Protein AF-A0A9K3IBM9-F1 (afdb_monomer_lite)

Radius of gyration: 24.01 Å; chains: 1; bounding box: 58×40×68 Å

pLDDT: mean 76.47, std 11.35, range [33.38, 92.31]

Structure (mmCIF, N/CA/C/O backbone):
data_AF-A0A9K3IBM9-F1
#
_entry.id   AF-A0A9K3IBM9-F1
#
loop_
_atom_site.group_PDB
_atom_site.id
_atom_site.type_symbol
_atom_site.label_atom_id
_atom_site.label_alt_id
_atom_site.label_comp_id
_atom_site.label_asym_id
_atom_site.label_entity_id
_atom_site.label_seq_id
_atom_site.pdbx_PDB_ins_code
_atom_site.Cartn_x
_atom_site.Cartn_y
_atom_site.Cartn_z
_atom_site.occupancy
_atom_site.B_iso_or_equiv
_atom_site.auth_seq_id
_atom_site.auth_comp_id
_atom_site.auth_asym_id
_atom_site.auth_atom_id
_atom_site.pdbx_PDB_model_num
ATOM 1 N N . MET A 1 1 ? 38.557 -4.550 -24.692 1.00 64.94 1 MET A N 1
ATOM 2 C CA . MET A 1 1 ? 38.136 -3.181 -25.097 1.00 64.94 1 MET A CA 1
ATOM 3 C C . MET A 1 1 ? 36.616 -3.061 -24.996 1.00 64.94 1 MET A C 1
ATOM 5 O O . MET A 1 1 ? 35.945 -4.082 -24.963 1.00 64.94 1 MET A O 1
ATOM 9 N N . VAL A 1 2 ? 36.048 -1.848 -24.982 1.00 68.56 2 VAL A N 1
ATOM 10 C CA . VAL A 1 2 ? 34.581 -1.613 -24.934 1.00 68.56 2 VAL A CA 1
ATOM 11 C C . VAL A 1 2 ? 33.813 -2.391 -26.026 1.00 68.56 2 VAL A C 1
ATOM 13 O O . VAL A 1 2 ? 32.701 -2.859 -25.793 1.00 68.56 2 VAL A O 1
ATOM 16 N N . LEU A 1 3 ? 34.440 -2.612 -27.187 1.00 77.75 3 LEU A N 1
ATOM 17 C CA . LEU A 1 3 ? 33.916 -3.421 -28.298 1.00 77.75 3 LEU A CA 1
ATOM 18 C C . LEU A 1 3 ? 33.673 -4.901 -27.953 1.00 77.75 3 LEU A C 1
ATOM 20 O O . LEU A 1 3 ? 32.696 -5.480 -28.435 1.00 77.75 3 LEU A O 1
ATOM 24 N N . ASP A 1 4 ? 34.498 -5.500 -27.091 1.00 81.12 4 ASP A N 1
ATOM 25 C CA . ASP A 1 4 ? 34.334 -6.901 -26.676 1.00 81.12 4 ASP A CA 1
ATOM 26 C C . ASP A 1 4 ? 33.125 -7.048 -25.748 1.00 81.12 4 ASP A C 1
ATOM 28 O O . ASP A 1 4 ? 32.331 -7.978 -25.875 1.00 81.12 4 ASP A O 1
ATOM 32 N N . GLN A 1 5 ? 32.933 -6.082 -24.846 1.00 73.38 5 GLN A N 1
ATOM 33 C CA . GLN A 1 5 ? 31.780 -6.035 -23.948 1.00 73.38 5 GLN A CA 1
ATOM 34 C C . GLN A 1 5 ? 30.480 -5.769 -24.717 1.00 73.38 5 GLN A C 1
ATOM 36 O O . GLN A 1 5 ? 29.457 -6.404 -24.447 1.00 73.38 5 GLN A O 1
ATOM 41 N N . TYR A 1 6 ? 30.526 -4.878 -25.712 1.00 79.00 6 TYR A N 1
ATOM 42 C CA . TYR A 1 6 ? 29.393 -4.617 -26.595 1.00 79.00 6 TYR A CA 1
ATOM 43 C C . TYR A 1 6 ? 28.982 -5.875 -27.369 1.00 79.00 6 TYR A C 1
ATOM 45 O O . TYR A 1 6 ? 27.809 -6.245 -27.367 1.00 79.00 6 TYR A O 1
ATOM 53 N N . SER A 1 7 ? 29.947 -6.574 -27.969 1.00 83.62 7 SER A N 1
ATOM 54 C CA . SER A 1 7 ? 29.681 -7.774 -28.770 1.00 83.62 7 SER A CA 1
ATOM 55 C C . SER A 1 7 ? 29.222 -8.961 -27.922 1.00 83.62 7 SER A C 1
ATOM 57 O O . SER A 1 7 ? 28.408 -9.756 -28.382 1.00 83.62 7 SER A O 1
ATOM 59 N N . LYS A 1 8 ? 29.703 -9.070 -26.676 1.00 79.56 8 LYS A N 1
ATOM 60 C CA . LYS A 1 8 ? 29.378 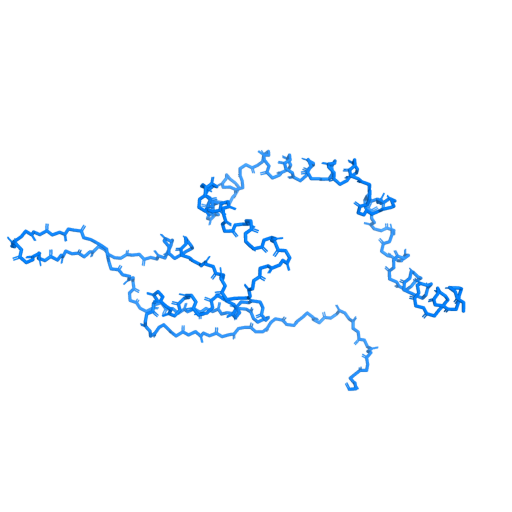-10.185 -25.779 1.00 79.56 8 LYS A CA 1
ATOM 61 C C . LYS A 1 8 ? 28.034 -10.035 -25.065 1.00 79.56 8 LYS A C 1
ATOM 63 O O . LYS A 1 8 ? 27.364 -11.038 -24.852 1.00 79.56 8 LYS A O 1
ATOM 68 N N . PHE A 1 9 ? 27.640 -8.817 -24.688 1.00 78.19 9 PHE A N 1
ATOM 69 C CA . PHE A 1 9 ? 26.461 -8.612 -23.831 1.00 78.19 9 PHE A CA 1
ATOM 70 C C . PHE A 1 9 ? 25.395 -7.704 -24.446 1.00 78.19 9 PHE A C 1
ATOM 72 O O . PHE A 1 9 ? 24.205 -7.978 -24.315 1.00 78.19 9 PHE A O 1
ATOM 79 N N . VAL A 1 10 ? 25.793 -6.632 -25.134 1.00 78.25 10 VAL A N 1
ATOM 80 C CA . VAL A 1 10 ? 24.845 -5.603 -25.598 1.00 78.25 10 VAL A CA 1
ATOM 81 C C . VAL A 1 10 ? 24.195 -6.000 -26.919 1.00 78.25 10 VAL A C 1
ATOM 83 O O . VAL A 1 10 ? 22.974 -5.935 -27.049 1.00 78.25 10 VAL A O 1
ATOM 86 N N . LYS A 1 11 ? 24.993 -6.456 -27.889 1.00 84.56 11 LYS A N 1
ATOM 87 C CA . LYS A 1 11 ? 24.508 -6.850 -29.215 1.00 84.56 11 LYS A CA 1
ATOM 88 C C . LYS A 1 11 ? 23.548 -8.052 -29.171 1.00 84.56 11 LYS A C 1
ATOM 90 O O . LYS A 1 11 ? 22.456 -7.918 -29.721 1.00 84.56 11 LYS A O 1
ATOM 95 N N . PRO A 1 12 ? 23.849 -9.157 -28.457 1.00 85.81 12 PRO A N 1
ATOM 96 C CA . PRO A 1 12 ? 22.925 -10.288 -28.369 1.00 85.81 12 PRO A CA 1
ATOM 97 C C . PRO A 1 12 ? 21.626 -9.914 -27.651 1.00 85.81 12 PRO A C 1
ATOM 99 O O . PRO A 1 12 ? 20.553 -10.354 -28.043 1.00 85.81 12 PRO A O 1
ATOM 102 N N . SER A 1 13 ? 21.699 -9.059 -26.625 1.00 82.69 13 SER A N 1
ATOM 103 C CA . SER A 1 13 ? 20.506 -8.594 -25.911 1.00 82.69 13 SER A CA 1
ATOM 104 C C . SER A 1 13 ? 19.613 -7.717 -26.798 1.00 82.69 13 SER A C 1
ATOM 106 O O . SER A 1 13 ? 18.388 -7.864 -26.818 1.00 82.69 13 SER A O 1
ATOM 108 N N . PHE A 1 14 ? 20.222 -6.847 -27.609 1.00 82.50 14 PHE A N 1
ATOM 109 C CA . PHE A 1 14 ? 19.488 -6.056 -28.588 1.00 82.50 14 PHE A CA 1
ATOM 110 C C 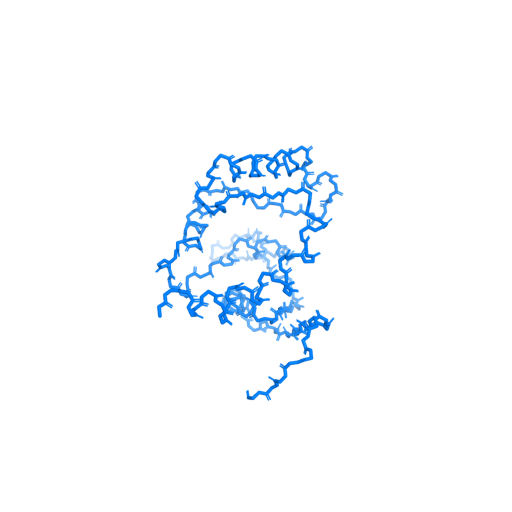. PHE A 1 14 ? 18.800 -6.935 -29.639 1.00 82.50 14 PHE A C 1
ATOM 112 O O . PHE A 1 14 ? 17.608 -6.760 -29.882 1.00 82.50 14 PHE A O 1
ATOM 119 N N . GLU A 1 15 ? 19.521 -7.881 -30.239 1.00 87.12 15 GLU A N 1
ATOM 120 C CA . GLU A 1 15 ? 18.998 -8.738 -31.310 1.00 87.12 15 GLU A CA 1
ATOM 121 C C . GLU A 1 15 ? 17.920 -9.711 -30.808 1.00 87.12 15 GLU A C 1
ATOM 123 O O . GLU A 1 15 ? 16.893 -9.869 -31.468 1.00 87.12 15 GLU A O 1
ATOM 128 N N . ASN A 1 16 ? 18.105 -10.300 -29.621 1.00 84.25 16 ASN A N 1
ATOM 129 C CA . ASN A 1 16 ? 17.188 -11.306 -29.083 1.00 84.25 16 ASN A CA 1
ATOM 130 C C . ASN A 1 16 ? 15.951 -10.708 -28.396 1.00 84.25 16 ASN A C 1
ATOM 132 O O . ASN A 1 16 ? 14.886 -11.319 -28.445 1.00 84.25 16 ASN A O 1
ATOM 136 N N . PHE A 1 17 ? 16.055 -9.529 -27.767 1.00 81.38 17 PHE A N 1
ATOM 137 C CA . PHE A 1 17 ? 14.971 -8.995 -26.925 1.00 81.38 17 PHE A CA 1
ATOM 138 C C . PHE A 1 17 ? 14.436 -7.637 -27.385 1.00 81.38 17 PHE A C 1
ATOM 140 O O . PHE A 1 17 ? 13.223 -7.430 -27.415 1.00 81.38 17 PHE A O 1
ATOM 147 N N . ILE A 1 18 ? 15.307 -6.703 -27.778 1.00 80.62 18 ILE A N 1
ATOM 148 C CA . ILE A 1 18 ? 14.881 -5.328 -28.095 1.00 80.62 18 ILE A CA 1
ATOM 149 C C . ILE A 1 18 ? 14.348 -5.234 -29.530 1.00 80.62 18 ILE A C 1
ATOM 151 O O . ILE A 1 18 ? 13.299 -4.631 -29.763 1.00 80.62 18 ILE A O 1
ATOM 155 N N . LEU A 1 19 ? 15.033 -5.844 -30.500 1.00 85.56 19 LEU A N 1
ATOM 156 C CA . LEU A 1 19 ? 14.663 -5.804 -31.915 1.00 85.56 19 LEU A CA 1
ATOM 157 C C . LEU A 1 19 ? 13.284 -6.445 -32.185 1.00 85.56 19 LEU A C 1
ATOM 159 O O . LEU A 1 19 ? 12.487 -5.821 -32.891 1.00 85.56 19 LEU A O 1
ATOM 163 N N . PRO A 1 20 ? 12.926 -7.607 -31.595 1.00 87.88 20 PRO A N 1
ATOM 164 C CA . PRO A 1 20 ? 11.598 -8.193 -31.766 1.00 87.88 20 PRO A CA 1
ATOM 165 C C . PRO A 1 20 ? 10.496 -7.425 -31.029 1.00 87.88 20 PRO A C 1
ATOM 167 O O . PRO A 1 20 ? 9.355 -7.435 -31.483 1.00 87.88 20 PRO A O 1
ATOM 170 N N . ALA A 1 21 ? 10.808 -6.749 -29.918 1.00 80.81 21 ALA A N 1
ATOM 171 C CA . ALA A 1 21 ? 9.845 -5.919 -29.192 1.00 80.81 21 ALA A CA 1
ATOM 172 C C . ALA A 1 21 ? 9.578 -4.582 -29.905 1.00 80.81 21 ALA A C 1
ATOM 174 O O . ALA A 1 21 ? 8.460 -4.072 -29.868 1.00 80.81 21 ALA A O 1
ATOM 175 N N . LYS A 1 22 ? 10.574 -4.045 -30.625 1.00 83.19 22 LYS A N 1
ATOM 176 C CA . LYS A 1 22 ? 10.495 -2.762 -31.342 1.00 83.19 22 LYS A CA 1
ATOM 177 C C . LYS A 1 22 ? 9.322 -2.680 -32.326 1.00 83.19 22 LYS A C 1
ATOM 179 O O . LYS A 1 22 ? 8.733 -1.615 -32.456 1.00 83.19 22 LYS A O 1
ATOM 184 N N . LYS A 1 23 ? 8.962 -3.779 -33.003 1.00 84.00 23 LYS A N 1
ATOM 185 C CA . LYS A 1 23 ? 7.823 -3.815 -33.951 1.00 84.00 23 LYS A CA 1
ATOM 186 C C . LYS A 1 23 ? 6.452 -3.610 -33.296 1.00 84.00 23 LYS A C 1
ATOM 188 O O . LYS A 1 23 ? 5.501 -3.309 -34.004 1.00 84.00 23 LYS A O 1
ATOM 193 N N . TYR A 1 24 ? 6.355 -3.781 -31.980 1.00 82.31 24 TYR A N 1
ATOM 194 C CA . TYR A 1 24 ? 5.125 -3.580 -31.211 1.00 82.31 24 TYR A CA 1
ATOM 195 C C . TYR A 1 24 ? 5.172 -2.308 -30.359 1.00 82.31 24 TYR A C 1
ATOM 197 O O . TYR A 1 24 ? 4.270 -2.075 -29.562 1.00 82.31 24 TYR A O 1
ATOM 205 N N . ALA A 1 25 ? 6.237 -1.512 -30.473 1.00 80.88 25 ALA A N 1
ATOM 206 C CA . ALA A 1 25 ? 6.371 -0.290 -29.702 1.00 80.88 25 ALA A CA 1
ATOM 207 C C . ALA A 1 25 ? 5.598 0.845 -30.380 1.00 80.88 25 ALA A C 1
ATOM 209 O O . ALA A 1 25 ? 5.952 1.265 -31.480 1.00 80.88 25 ALA A O 1
ATOM 210 N N . ASP A 1 26 ? 4.598 1.384 -29.684 1.00 81.12 26 ASP A N 1
ATOM 211 C CA . ASP A 1 26 ? 3.889 2.591 -30.124 1.00 81.12 26 ASP A CA 1
ATOM 212 C C . ASP A 1 26 ? 4.779 3.842 -30.023 1.00 81.12 26 ASP A C 1
ATOM 214 O O . ASP A 1 26 ? 4.630 4.794 -30.788 1.00 81.12 26 ASP A O 1
ATOM 218 N N . ILE A 1 27 ? 5.720 3.853 -29.068 1.00 81.19 27 ILE A N 1
ATOM 219 C CA . ILE A 1 27 ? 6.630 4.974 -28.801 1.00 81.19 27 ILE A CA 1
ATOM 220 C C . ILE A 1 27 ? 8.037 4.438 -28.511 1.00 81.19 27 ILE A C 1
ATOM 222 O O . ILE A 1 27 ? 8.217 3.531 -27.699 1.00 81.19 27 ILE A O 1
ATOM 226 N N . ILE A 1 28 ? 9.052 5.041 -29.137 1.00 82.44 28 ILE A N 1
ATOM 227 C CA . ILE A 1 28 ? 10.473 4.750 -28.895 1.00 82.44 28 ILE A CA 1
ATOM 228 C C . ILE A 1 28 ? 11.155 6.029 -28.405 1.00 82.44 28 ILE A C 1
ATOM 230 O O . ILE A 1 28 ? 11.191 7.022 -29.130 1.00 82.44 28 ILE A O 1
ATOM 234 N N . ILE A 1 29 ? 11.730 6.000 -27.195 1.00 81.31 29 ILE A N 1
ATOM 235 C CA . ILE A 1 29 ? 12.464 7.140 -26.623 1.00 81.31 29 ILE A CA 1
ATOM 236 C C . ILE A 1 29 ? 13.974 6.950 -26.820 1.00 81.31 29 ILE A C 1
ATOM 238 O O . ILE A 1 29 ? 14.588 6.126 -26.135 1.00 81.31 29 ILE A O 1
ATOM 242 N N . PRO A 1 30 ? 14.614 7.724 -27.714 1.00 79.62 30 PRO A N 1
ATOM 243 C CA . PRO A 1 30 ? 16.064 7.728 -27.819 1.00 79.62 30 PRO A CA 1
ATOM 244 C C . PRO A 1 30 ? 16.680 8.388 -26.578 1.00 79.62 30 PRO A C 1
ATOM 246 O O . PRO A 1 30 ? 16.142 9.365 -26.055 1.00 79.62 30 PRO A O 1
ATOM 249 N N . ARG A 1 31 ? 17.832 7.867 -26.136 1.00 76.81 31 ARG A N 1
ATOM 250 C CA . ARG A 1 31 ? 18.584 8.317 -24.943 1.00 76.81 31 ARG A CA 1
ATOM 251 C C . ARG A 1 31 ? 17.867 8.123 -23.595 1.00 76.81 31 ARG A C 1
ATOM 253 O O . ARG A 1 31 ? 18.364 8.595 -22.581 1.00 76.81 31 ARG A O 1
ATOM 260 N N . GLY A 1 32 ? 16.760 7.373 -23.574 1.00 72.88 32 GLY A N 1
ATOM 261 C CA . GLY A 1 32 ? 16.117 6.869 -22.356 1.00 72.88 32 GLY A CA 1
ATOM 262 C C . GLY A 1 32 ? 15.955 7.922 -21.255 1.00 72.88 32 GLY A C 1
ATOM 263 O O . GLY A 1 32 ? 15.250 8.910 -21.447 1.00 72.88 32 GLY A O 1
ATOM 264 N N . GLY A 1 33 ? 16.621 7.682 -20.118 1.00 68.00 33 GLY A N 1
ATOM 265 C CA . GLY A 1 33 ? 16.556 8.483 -18.889 1.00 68.00 33 GLY A CA 1
ATOM 266 C C . GLY A 1 33 ? 17.007 9.943 -19.014 1.00 68.00 33 GLY A C 1
ATOM 267 O O . GLY A 1 33 ? 16.544 10.776 -18.238 1.00 68.00 33 GLY A O 1
ATOM 268 N N . ASP A 1 34 ? 17.845 10.263 -20.003 1.00 81.81 34 ASP A N 1
ATOM 269 C CA . ASP A 1 34 ? 18.379 11.619 -20.206 1.00 81.81 34 ASP A CA 1
ATOM 270 C C . ASP A 1 34 ? 17.437 12.499 -21.041 1.00 81.81 34 ASP A C 1
ATOM 272 O O . ASP A 1 34 ? 17.605 13.715 -21.137 1.00 81.81 34 ASP A O 1
ATOM 276 N N . ASN A 1 35 ? 16.428 11.897 -21.678 1.00 83.06 35 ASN A N 1
ATOM 277 C CA . ASN A 1 35 ? 15.453 12.622 -22.478 1.00 83.06 35 ASN A CA 1
ATOM 278 C C . ASN A 1 35 ? 14.276 13.070 -21.607 1.00 83.06 35 ASN A C 1
ATOM 280 O O . ASN A 1 35 ? 13.157 12.566 -21.729 1.00 83.06 35 ASN A O 1
ATOM 284 N N . HIS A 1 36 ? 14.548 14.027 -20.718 1.00 83.75 36 HIS A N 1
ATOM 285 C CA . HIS A 1 36 ? 13.558 14.562 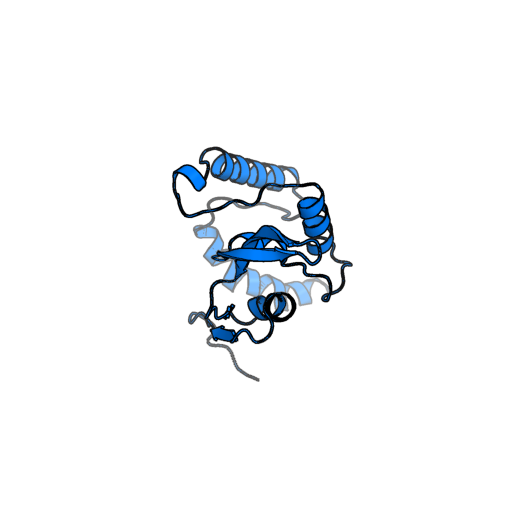-19.782 1.00 83.75 36 HIS A CA 1
ATOM 286 C C . HIS A 1 36 ? 12.297 15.069 -20.492 1.00 83.75 36 HIS A C 1
ATOM 288 O O . HIS A 1 36 ? 11.203 14.826 -20.005 1.00 83.75 36 HIS A O 1
ATOM 294 N N . VAL A 1 37 ? 12.423 15.645 -21.694 1.00 86.62 37 VAL A N 1
ATOM 295 C CA . VAL A 1 37 ? 11.277 16.112 -22.495 1.00 86.62 37 VAL A CA 1
ATOM 296 C C . VAL A 1 37 ? 10.346 14.958 -22.884 1.00 86.62 37 VAL A C 1
ATOM 298 O O . VAL A 1 37 ? 9.130 15.070 -22.750 1.00 86.62 37 VAL A O 1
ATOM 301 N N . ALA A 1 38 ? 10.894 13.831 -23.347 1.00 83.12 38 ALA A N 1
ATOM 302 C CA . ALA A 1 38 ? 10.088 12.664 -23.705 1.00 83.12 38 ALA A CA 1
ATOM 303 C C . ALA A 1 38 ? 9.479 11.980 -22.471 1.00 83.12 38 ALA A C 1
ATOM 305 O O . ALA A 1 38 ? 8.329 11.541 -22.515 1.00 83.12 38 ALA A O 1
ATOM 306 N N . ILE A 1 39 ? 10.229 11.917 -21.366 1.00 84.50 39 ILE A N 1
ATOM 307 C CA . ILE A 1 39 ? 9.738 11.390 -20.086 1.00 84.50 39 ILE A CA 1
ATOM 308 C C . ILE A 1 39 ? 8.585 12.251 -19.574 1.00 84.50 39 ILE A C 1
ATOM 310 O O . ILE A 1 39 ? 7.539 11.709 -19.229 1.00 84.50 39 ILE A O 1
ATOM 314 N N . ASP A 1 40 ? 8.737 13.573 -19.583 1.00 84.81 40 ASP A N 1
ATOM 315 C CA . ASP A 1 40 ? 7.700 14.509 -19.159 1.00 84.81 40 ASP A CA 1
ATOM 316 C C . ASP A 1 40 ? 6.456 14.393 -20.037 1.00 84.81 40 ASP A C 1
ATOM 318 O O . ASP A 1 40 ? 5.343 14.388 -19.514 1.00 84.81 40 ASP A O 1
ATOM 322 N N . LEU A 1 41 ? 6.616 14.193 -21.348 1.00 84.75 41 LEU A N 1
ATOM 323 C CA . LEU A 1 41 ? 5.496 13.984 -22.264 1.00 84.75 41 LEU A CA 1
ATOM 324 C C . LEU A 1 41 ? 4.740 12.678 -21.967 1.00 84.75 41 LEU A C 1
ATOM 326 O O . LEU A 1 41 ? 3.509 12.676 -21.961 1.00 84.75 41 LEU A O 1
ATOM 330 N N . ILE A 1 42 ? 5.443 11.587 -21.638 1.00 84.06 42 ILE A N 1
ATOM 331 C CA . ILE A 1 42 ? 4.812 10.337 -21.179 1.00 84.06 42 ILE A CA 1
ATOM 332 C C . ILE A 1 42 ? 4.142 10.527 -19.819 1.00 84.06 42 ILE A C 1
ATOM 334 O O . ILE A 1 42 ? 3.005 10.100 -19.632 1.00 84.06 42 ILE A O 1
ATOM 338 N N . VAL A 1 43 ? 4.812 11.167 -18.861 1.00 82.38 43 VAL A N 1
ATOM 339 C CA . VAL A 1 43 ? 4.260 11.417 -17.525 1.00 82.38 43 VAL A CA 1
ATOM 340 C C . VAL A 1 43 ? 3.010 12.279 -17.627 1.00 82.38 43 VAL A C 1
ATOM 342 O O . VAL A 1 43 ? 2.022 12.005 -16.949 1.00 82.38 43 VAL A O 1
ATOM 345 N N . GLN A 1 44 ? 3.016 13.291 -18.490 1.00 81.06 44 GLN A N 1
ATOM 346 C CA . GLN A 1 44 ? 1.868 14.143 -18.742 1.00 81.06 44 GLN A CA 1
ATOM 347 C C . GLN A 1 44 ? 0.761 13.375 -19.457 1.00 81.06 44 GLN A C 1
ATOM 349 O O . GLN A 1 44 ? -0.378 13.469 -19.025 1.00 81.06 44 GLN A O 1
ATOM 354 N N . LEU A 1 45 ? 1.070 12.531 -20.445 1.00 81.81 45 LEU A N 1
ATOM 355 C CA . LEU A 1 45 ? 0.087 11.650 -21.080 1.00 81.81 45 LEU A CA 1
ATOM 356 C C . LEU A 1 45 ? -0.558 10.693 -20.068 1.00 81.81 45 LEU A C 1
ATOM 358 O O . LEU A 1 45 ? -1.779 10.562 -20.044 1.00 81.81 45 LEU A O 1
ATOM 362 N N . ILE A 1 46 ? 0.238 10.066 -19.200 1.00 79.25 46 ILE A N 1
ATOM 363 C CA . ILE A 1 46 ? -0.243 9.188 -18.129 1.00 79.25 46 ILE A CA 1
ATOM 364 C C . ILE A 1 46 ? -1.100 9.984 -17.147 1.00 79.25 46 ILE A C 1
ATOM 366 O O . ILE A 1 46 ? -2.203 9.558 -16.833 1.00 79.25 46 ILE A O 1
ATOM 370 N N . ARG A 1 47 ? -0.650 11.157 -16.689 1.00 74.88 47 ARG A N 1
ATOM 371 C CA . ARG A 1 47 ? -1.429 12.033 -15.797 1.00 74.88 47 ARG A CA 1
ATOM 372 C C . ARG A 1 47 ? -2.712 12.520 -16.447 1.00 74.88 47 ARG A C 1
ATOM 374 O O . ARG A 1 47 ? -3.719 12.614 -15.766 1.00 74.88 47 ARG A O 1
ATOM 381 N N . THR A 1 48 ? -2.706 12.805 -17.743 1.00 72.50 48 THR A N 1
ATOM 382 C CA . THR A 1 48 ? -3.902 13.186 -18.489 1.00 72.50 48 THR A CA 1
ATOM 383 C C . THR A 1 48 ? -4.840 11.994 -18.617 1.00 72.50 48 THR A C 1
ATOM 385 O O . THR A 1 48 ? -6.018 12.154 -18.353 1.00 72.50 48 THR A O 1
ATOM 388 N N . LYS A 1 49 ? -4.358 10.785 -18.920 1.00 68.06 49 LYS A N 1
ATOM 389 C CA . LYS A 1 49 ? -5.208 9.584 -18.998 1.00 68.06 49 LYS A CA 1
ATOM 390 C C . LYS A 1 49 ? -5.740 9.129 -17.635 1.00 68.06 49 LYS A C 1
ATOM 392 O O . LYS A 1 49 ? -6.902 8.750 -17.545 1.00 68.06 49 LYS A O 1
ATOM 397 N N . LEU A 1 50 ? -4.926 9.210 -16.584 1.00 65.56 50 LEU A N 1
ATOM 398 C CA . LEU A 1 50 ? -5.317 8.907 -15.202 1.00 65.56 50 LEU A CA 1
ATOM 399 C C . LEU A 1 50 ? -6.107 10.046 -14.541 1.00 65.56 50 LEU A C 1
ATOM 401 O O . LEU A 1 50 ? -6.825 9.799 -13.585 1.00 65.56 50 LEU A O 1
ATOM 405 N N . GLY A 1 51 ? -5.963 11.284 -15.014 1.00 60.47 51 GLY A N 1
ATOM 406 C CA . GLY A 1 51 ? -6.663 12.466 -14.503 1.00 60.47 51 GLY A CA 1
ATOM 407 C C . GLY A 1 51 ? -7.941 12.809 -15.273 1.00 60.47 51 GLY A C 1
ATOM 408 O O . GLY A 1 51 ? -8.808 13.481 -14.729 1.00 60.47 51 GLY A O 1
ATOM 409 N N . GLN A 1 52 ? -8.093 12.343 -16.520 1.00 53.47 52 GLN A N 1
ATOM 410 C CA . GLN A 1 52 ? -9.328 12.485 -17.312 1.00 53.47 52 GLN A CA 1
ATOM 411 C C . GLN A 1 52 ? -10.415 11.498 -16.894 1.00 53.47 52 GLN A C 1
ATOM 413 O O . GLN A 1 52 ? -11.598 11.750 -17.114 1.00 53.47 52 GLN A O 1
ATOM 418 N N . HIS A 1 53 ? -10.031 10.393 -16.268 1.00 52.66 53 HIS A N 1
ATOM 419 C CA . HIS A 1 53 ? -10.957 9.484 -15.631 1.00 52.66 53 HIS A CA 1
ATOM 420 C C . HIS A 1 53 ? -10.644 9.531 -14.150 1.00 52.66 53 HIS A C 1
ATOM 422 O O . HIS A 1 53 ? -9.631 8.974 -13.746 1.00 52.66 53 HIS A O 1
ATOM 428 N N . ASP A 1 54 ? -11.491 10.156 -13.328 1.00 64.44 54 ASP A N 1
ATOM 429 C CA . ASP A 1 54 ? -11.498 9.782 -11.915 1.00 64.44 54 ASP A CA 1
ATOM 430 C C . ASP A 1 54 ? -11.656 8.260 -11.921 1.00 64.44 54 ASP A C 1
ATOM 432 O O . ASP A 1 54 ? -12.721 7.762 -12.283 1.00 64.44 54 ASP A O 1
ATOM 436 N N . LEU A 1 55 ? -10.597 7.494 -11.637 1.00 68.19 55 LEU A N 1
ATOM 437 C CA . LEU A 1 55 ? -10.700 6.036 -11.699 1.00 68.19 55 LEU A CA 1
ATOM 438 C C . LEU A 1 55 ? -11.787 5.555 -10.730 1.00 68.19 55 LEU A C 1
ATOM 440 O O . LEU A 1 55 ? -12.404 4.536 -10.994 1.00 68.19 55 LEU A O 1
ATOM 444 N N . CYS A 1 56 ? -12.092 6.340 -9.693 1.00 65.50 56 CYS A N 1
ATOM 445 C CA . CYS A 1 56 ? -13.234 6.161 -8.801 1.00 65.50 56 CYS A CA 1
ATOM 446 C C . CYS A 1 56 ? -14.607 6.248 -9.510 1.00 65.50 56 CYS A C 1
ATOM 448 O O . CYS A 1 56 ? -15.563 5.641 -9.045 1.00 65.50 56 CYS A O 1
ATOM 450 N N . LYS A 1 57 ? -14.733 6.977 -10.634 1.00 69.38 57 LYS A N 1
ATOM 451 C CA . LYS A 1 57 ? -15.950 7.019 -11.476 1.00 69.38 57 LYS A CA 1
ATOM 452 C C . LYS A 1 57 ? -16.126 5.753 -12.314 1.00 69.38 57 LYS A C 1
ATOM 454 O O . LYS A 1 57 ? -17.257 5.361 -12.571 1.00 69.38 57 LYS A O 1
ATOM 459 N N . ILE A 1 58 ? -15.031 5.139 -12.767 1.00 75.50 58 ILE A N 1
ATOM 460 C CA . ILE A 1 58 ? -15.070 3.895 -13.560 1.00 75.50 58 ILE A CA 1
ATOM 461 C C . ILE A 1 58 ? -15.131 2.672 -12.637 1.00 75.50 58 ILE A C 1
ATOM 463 O O . ILE A 1 58 ? -15.836 1.705 -12.909 1.00 75.50 58 ILE A O 1
ATOM 467 N N . TYR A 1 59 ? -14.399 2.731 -11.531 1.00 78.38 59 TYR A N 1
ATOM 468 C CA . TYR A 1 59 ? -14.246 1.670 -10.552 1.00 78.38 59 TYR A CA 1
ATOM 469 C C . TYR A 1 59 ? -14.734 2.182 -9.193 1.00 78.38 59 TYR A C 1
ATOM 471 O O . TYR A 1 59 ? -13.944 2.749 -8.437 1.00 78.38 59 TYR A O 1
ATOM 479 N N . PRO A 1 60 ? -16.015 1.966 -8.841 1.00 76.12 60 PRO A N 1
ATOM 480 C CA . PRO A 1 60 ? -16.582 2.469 -7.586 1.00 76.12 60 PRO A CA 1
ATOM 481 C C . PRO A 1 60 ? -15.919 1.861 -6.340 1.00 76.12 60 PRO A C 1
ATOM 483 O O . PRO A 1 60 ? -15.961 2.452 -5.267 1.00 76.12 60 PRO A O 1
ATOM 486 N N . ASN A 1 61 ? -15.266 0.704 -6.490 1.00 79.75 61 ASN A N 1
ATOM 487 C CA . ASN A 1 61 ? -14.550 0.013 -5.414 1.00 79.75 61 ASN A CA 1
ATOM 488 C C . ASN A 1 61 ? -13.075 0.440 -5.294 1.00 79.75 61 ASN A C 1
ATOM 490 O O . ASN A 1 61 ? -12.338 -0.121 -4.482 1.00 79.75 61 ASN A O 1
ATOM 494 N N . LEU A 1 62 ? -12.610 1.381 -6.121 1.00 77.94 62 LEU A N 1
ATOM 495 C CA . LEU A 1 62 ? -11.258 1.914 -6.028 1.00 77.94 62 LEU A CA 1
ATOM 496 C C . LEU A 1 62 ? -11.241 3.108 -5.073 1.00 77.94 62 LEU A C 1
ATOM 498 O O . LEU A 1 62 ? -11.778 4.171 -5.375 1.00 77.94 62 LEU A O 1
ATOM 502 N N . TYR A 1 63 ? -10.545 2.952 -3.952 1.00 72.44 63 TYR A N 1
ATOM 503 C CA . TYR A 1 63 ? -10.310 4.035 -3.005 1.00 72.44 63 TYR A CA 1
ATOM 504 C C . TYR A 1 63 ? -8.906 4.601 -3.203 1.00 72.44 63 TYR A C 1
ATOM 506 O O . TYR A 1 63 ? -7.906 3.952 -2.900 1.00 72.44 63 TYR A O 1
ATOM 514 N N . VAL A 1 64 ? -8.826 5.824 -3.727 1.00 75.12 64 VAL A N 1
ATOM 515 C CA . VAL A 1 64 ? -7.555 6.544 -3.855 1.00 75.12 64 VAL A CA 1
ATOM 516 C C . VAL A 1 64 ? -7.279 7.287 -2.551 1.00 75.12 64 VAL A C 1
ATOM 518 O O . VAL A 1 64 ? -8.029 8.182 -2.165 1.00 75.12 64 VAL A O 1
ATOM 521 N N . ILE A 1 65 ? -6.187 6.927 -1.874 1.00 74.25 65 ILE A N 1
ATOM 522 C CA . ILE A 1 65 ? -5.754 7.609 -0.651 1.00 74.25 65 ILE A CA 1
ATOM 523 C C . ILE A 1 65 ? -5.335 9.040 -1.008 1.00 74.25 65 ILE A C 1
ATOM 525 O O . ILE A 1 65 ? -4.482 9.267 -1.871 1.00 74.25 65 ILE A O 1
ATOM 529 N N . HIS A 1 66 ? -5.942 10.014 -0.336 1.00 73.62 66 HIS A N 1
ATOM 530 C CA . HIS A 1 66 ? -5.649 11.426 -0.539 1.00 73.62 66 HIS A CA 1
ATOM 531 C C . HIS A 1 66 ? -4.192 11.755 -0.164 1.00 73.62 66 HIS A C 1
ATOM 533 O O . HIS A 1 66 ? -3.644 11.268 0.824 1.00 73.62 66 HIS A O 1
ATOM 539 N N . SER A 1 67 ? -3.541 12.599 -0.968 1.00 77.12 67 SER A N 1
ATOM 540 C CA . SER A 1 67 ? -2.131 12.959 -0.769 1.00 77.12 67 SER A CA 1
ATOM 541 C C . SER A 1 67 ? -1.964 14.010 0.336 1.00 77.12 67 SER A C 1
ATOM 543 O O . SER A 1 67 ? -1.855 15.202 0.052 1.00 77.12 67 SER A O 1
ATOM 545 N N . THR A 1 68 ? -1.917 13.577 1.598 1.00 82.88 68 THR A N 1
ATOM 546 C CA . THR A 1 68 ? -1.546 14.435 2.740 1.00 82.88 68 THR A CA 1
ATOM 547 C C . THR A 1 68 ? -0.041 14.699 2.794 1.00 82.88 68 THR A C 1
ATOM 549 O O . THR A 1 68 ? 0.754 14.001 2.162 1.00 82.88 68 THR A O 1
ATOM 552 N N . PHE A 1 69 ? 0.389 15.678 3.598 1.00 82.62 69 PHE A N 1
ATOM 553 C CA . PHE A 1 69 ? 1.815 15.883 3.883 1.00 82.62 69 PHE A CA 1
ATOM 554 C C . PHE A 1 69 ? 2.477 14.647 4.513 1.00 82.62 69 PHE A C 1
ATOM 556 O O . PHE A 1 69 ? 3.628 14.361 4.195 1.00 82.62 69 PHE A O 1
ATOM 563 N N . GLN A 1 70 ? 1.744 13.874 5.323 1.00 75.38 70 GLN A N 1
ATOM 564 C CA . GLN A 1 70 ? 2.225 12.612 5.898 1.00 75.38 70 GLN A CA 1
ATOM 565 C C . GLN A 1 70 ? 2.457 11.555 4.809 1.00 75.38 70 GLN A C 1
ATOM 567 O O . GLN A 1 70 ? 3.557 11.018 4.709 1.00 75.38 70 GLN A O 1
ATOM 572 N N . ILE A 1 71 ? 1.473 11.322 3.928 1.00 75.12 71 ILE A N 1
ATOM 573 C CA . ILE A 1 71 ? 1.605 10.399 2.786 1.00 75.12 71 ILE A CA 1
ATOM 574 C C . ILE A 1 71 ? 2.728 10.841 1.847 1.00 75.12 71 ILE A C 1
ATOM 576 O O . ILE A 1 71 ? 3.498 10.016 1.365 1.00 75.12 71 ILE A O 1
ATOM 580 N N . ARG A 1 72 ? 2.872 12.149 1.611 1.00 78.88 72 ARG A N 1
ATOM 581 C CA . ARG A 1 72 ? 3.985 12.690 0.823 1.00 78.88 72 ARG A CA 1
ATOM 582 C C . ARG A 1 72 ? 5.333 12.436 1.492 1.00 78.88 72 ARG A C 1
ATOM 584 O O . ARG A 1 72 ? 6.260 12.065 0.786 1.00 78.88 72 ARG A O 1
ATOM 591 N N . GLY A 1 73 ? 5.441 12.586 2.812 1.00 79.00 73 GLY A N 1
ATOM 592 C CA . GLY A 1 73 ? 6.644 12.231 3.571 1.00 79.00 73 GLY A CA 1
ATOM 593 C C . GLY A 1 73 ? 6.993 10.748 3.435 1.00 79.00 73 GLY A C 1
ATOM 594 O O . GLY A 1 73 ? 8.129 10.415 3.107 1.00 79.00 73 GLY A O 1
ATOM 595 N N . LEU A 1 74 ? 5.996 9.869 3.567 1.00 75.12 74 LEU A N 1
ATOM 596 C CA . LEU A 1 74 ? 6.156 8.430 3.344 1.00 75.12 74 LEU A CA 1
ATOM 597 C C . LEU A 1 74 ? 6.576 8.116 1.904 1.00 75.12 74 LEU A C 1
ATOM 599 O O . LEU A 1 74 ? 7.494 7.334 1.688 1.00 75.12 74 LEU A O 1
ATOM 603 N N . HIS A 1 75 ? 5.964 8.757 0.906 1.00 77.44 75 HIS A N 1
ATOM 604 C CA . HIS A 1 75 ? 6.365 8.609 -0.492 1.00 77.44 75 HIS A CA 1
ATOM 605 C C . HIS A 1 75 ? 7.795 9.083 -0.740 1.00 77.44 75 HIS A C 1
ATOM 607 O O . HIS A 1 75 ? 8.486 8.469 -1.545 1.00 77.44 75 HIS A O 1
ATOM 613 N N . THR A 1 76 ? 8.244 10.147 -0.074 1.00 79.38 76 THR A N 1
ATOM 614 C CA . THR A 1 76 ? 9.633 10.605 -0.164 1.00 79.38 76 THR A CA 1
ATOM 615 C C . THR A 1 76 ? 10.582 9.549 0.389 1.00 79.38 76 THR A C 1
ATOM 617 O O . THR A 1 76 ? 11.527 9.197 -0.303 1.00 79.38 76 THR A O 1
ATOM 620 N N . LEU A 1 77 ? 10.293 8.978 1.565 1.00 75.62 77 LEU A N 1
ATOM 621 C CA . LEU A 1 77 ? 11.096 7.896 2.149 1.00 75.62 77 LEU A CA 1
ATOM 622 C C . LEU A 1 77 ? 11.100 6.641 1.263 1.00 75.62 77 LEU A C 1
ATOM 624 O O . LEU A 1 77 ? 12.145 6.064 1.010 1.00 75.62 77 LEU A O 1
ATOM 628 N N . ILE A 1 78 ? 9.951 6.235 0.718 1.00 73.38 78 ILE A N 1
ATOM 629 C CA . ILE A 1 78 ? 9.863 5.059 -0.167 1.00 73.38 78 ILE A CA 1
ATOM 630 C C . ILE A 1 78 ? 10.620 5.276 -1.489 1.00 73.38 78 ILE A C 1
ATOM 632 O O . ILE A 1 78 ? 11.112 4.318 -2.083 1.00 73.38 78 ILE A O 1
ATOM 636 N N . ARG A 1 79 ? 10.680 6.517 -1.985 1.00 78.12 79 ARG A N 1
ATOM 637 C CA . ARG A 1 79 ? 11.321 6.861 -3.266 1.00 78.12 79 ARG A CA 1
ATOM 638 C C . ARG A 1 79 ? 12.793 7.239 -3.131 1.00 78.12 79 ARG A C 1
ATOM 640 O O . ARG A 1 79 ? 13.478 7.285 -4.151 1.00 78.12 79 ARG A O 1
ATOM 647 N N . ASP A 1 80 ? 13.270 7.530 -1.926 1.00 79.94 80 ASP A N 1
ATOM 648 C CA . ASP A 1 80 ? 14.676 7.820 -1.686 1.00 79.94 80 ASP A CA 1
ATOM 649 C C . ASP A 1 80 ? 15.489 6.520 -1.733 1.00 79.94 80 ASP A C 1
ATOM 651 O O . ASP A 1 80 ? 15.284 5.582 -0.963 1.00 79.94 80 ASP A O 1
ATOM 655 N N . ALA A 1 81 ? 16.453 6.473 -2.652 1.00 79.31 81 ALA A N 1
ATOM 656 C CA . ALA A 1 81 ? 17.346 5.336 -2.833 1.00 79.31 81 ALA A CA 1
ATOM 657 C C . ALA A 1 81 ? 18.236 5.060 -1.605 1.00 79.31 81 ALA A C 1
ATOM 659 O O . ALA A 1 81 ? 18.836 3.990 -1.517 1.00 79.31 81 ALA A O 1
ATOM 660 N N . LYS A 1 82 ? 18.350 6.016 -0.673 1.00 79.31 82 LYS A N 1
ATOM 661 C CA . LYS A 1 82 ? 19.144 5.895 0.557 1.00 79.31 82 LYS A CA 1
ATOM 662 C C . LYS A 1 82 ? 18.352 5.353 1.751 1.00 79.31 82 LYS A C 1
ATOM 664 O O . LYS A 1 82 ? 18.957 5.069 2.784 1.00 79.31 82 LYS A O 1
ATOM 669 N N . THR A 1 83 ? 17.031 5.215 1.643 1.00 72.69 83 THR A N 1
ATOM 670 C CA . THR A 1 83 ? 16.184 4.793 2.765 1.00 72.69 83 THR A CA 1
ATOM 671 C C . THR A 1 83 ? 16.366 3.312 3.100 1.00 72.69 83 THR A C 1
ATOM 673 O O . THR A 1 83 ? 16.521 2.456 2.228 1.00 72.69 83 THR A O 1
ATOM 676 N N . THR A 1 84 ? 16.358 2.995 4.399 1.00 65.00 84 THR A N 1
ATOM 677 C CA . THR A 1 84 ? 16.550 1.627 4.896 1.00 65.00 84 THR A CA 1
ATOM 678 C C . THR A 1 84 ? 15.249 0.817 4.878 1.00 65.00 84 THR A C 1
ATOM 680 O O . THR A 1 84 ? 14.146 1.352 4.948 1.00 65.00 84 THR A O 1
ATOM 683 N N . LYS A 1 85 ? 15.366 -0.513 4.790 1.00 59.12 85 LYS A N 1
ATOM 684 C CA . LYS A 1 85 ? 14.243 -1.441 4.546 1.00 59.12 85 LYS A CA 1
ATOM 685 C C . LYS A 1 85 ? 13.185 -1.513 5.660 1.00 59.12 85 LYS A C 1
ATOM 687 O O . LYS A 1 85 ? 12.141 -2.121 5.440 1.00 59.12 85 LYS A O 1
ATOM 692 N N . HIS A 1 86 ? 13.459 -0.968 6.845 1.00 57.47 86 HIS A N 1
ATOM 693 C CA . HIS A 1 86 ? 12.628 -1.156 8.038 1.00 57.47 86 HIS A CA 1
ATOM 694 C C . HIS A 1 86 ? 11.521 -0.101 8.224 1.00 57.47 86 HIS A C 1
ATOM 696 O O . HIS A 1 86 ? 10.614 -0.343 9.014 1.00 57.47 86 HIS A O 1
ATOM 702 N N . ASP A 1 87 ? 11.517 0.989 7.447 1.00 54.94 87 ASP A N 1
ATOM 703 C CA . ASP A 1 87 ? 10.599 2.132 7.629 1.00 54.94 87 ASP A CA 1
ATOM 704 C C . ASP A 1 87 ? 9.340 2.090 6.737 1.00 54.94 87 ASP A C 1
ATOM 706 O O . ASP A 1 87 ? 8.728 3.118 6.439 1.00 54.94 87 ASP A O 1
ATOM 710 N N . PHE A 1 88 ? 8.930 0.913 6.258 1.00 58.16 88 PHE A N 1
ATOM 711 C CA . PHE A 1 88 ? 7.773 0.807 5.364 1.00 58.16 88 PHE A CA 1
ATOM 712 C C . PHE A 1 88 ? 6.453 0.880 6.156 1.00 58.16 88 PHE A C 1
ATOM 714 O O . PHE A 1 88 ? 6.011 -0.099 6.757 1.00 58.16 88 PHE A O 1
ATOM 721 N N . VAL A 1 89 ? 5.822 2.058 6.183 1.00 57.75 89 VAL A N 1
ATOM 722 C CA . VAL A 1 89 ? 4.620 2.331 6.992 1.00 57.75 89 VAL A CA 1
ATOM 723 C C . VAL A 1 89 ? 3.333 1.992 6.224 1.00 57.75 89 VAL A C 1
ATOM 725 O O . VAL A 1 89 ? 3.047 2.572 5.179 1.00 57.75 89 VAL A O 1
ATOM 728 N N . VAL A 1 90 ? 2.528 1.075 6.777 1.00 59.25 90 VAL A N 1
ATOM 729 C CA . VAL A 1 90 ? 1.248 0.563 6.220 1.00 59.25 90 VAL A CA 1
ATOM 730 C C . VAL A 1 90 ? 0.029 1.126 6.977 1.00 59.25 90 VAL A C 1
ATOM 732 O O . VAL A 1 90 ? -1.087 0.642 6.845 1.00 59.25 90 VAL A O 1
ATOM 735 N N . GLU A 1 91 ? 0.202 2.159 7.798 1.00 59.53 91 GLU A N 1
ATOM 736 C CA . GLU A 1 91 ? -0.836 2.590 8.746 1.00 59.53 91 GLU A CA 1
ATOM 737 C C . GLU A 1 91 ? -2.129 3.084 8.062 1.00 59.53 91 GLU A C 1
ATOM 739 O O . GLU A 1 91 ? -3.231 2.734 8.477 1.00 59.53 91 GLU A O 1
ATOM 744 N N . HIS A 1 92 ? -2.015 3.814 6.947 1.00 57.19 92 HIS A N 1
ATOM 745 C CA . HIS A 1 92 ? -3.185 4.376 6.257 1.00 57.19 92 HIS A CA 1
ATOM 746 C C . HIS A 1 92 ? -4.052 3.323 5.547 1.00 57.19 92 HIS A C 1
ATOM 748 O O . HIS A 1 92 ? -5.262 3.504 5.437 1.00 57.19 92 HIS A O 1
ATOM 754 N N . GLY A 1 93 ? -3.469 2.212 5.085 1.00 62.03 93 GLY A N 1
ATOM 755 C CA . GLY A 1 93 ? -4.234 1.145 4.427 1.00 62.03 93 GLY A CA 1
ATOM 756 C C . GLY A 1 93 ? -5.139 0.381 5.399 1.00 62.03 93 GLY A C 1
ATOM 757 O O . GLY A 1 93 ? -6.196 -0.113 5.013 1.00 62.03 93 GLY A O 1
ATOM 758 N N . LEU A 1 94 ? -4.756 0.329 6.676 1.00 65.12 94 LEU A N 1
ATOM 759 C CA . LEU A 1 94 ? -5.494 -0.383 7.719 1.00 65.12 94 LEU A CA 1
ATOM 760 C C . LEU A 1 94 ? -6.752 0.364 8.170 1.00 65.12 94 LEU A C 1
ATOM 762 O O . LEU A 1 94 ? -7.691 -0.269 8.644 1.00 65.12 94 LEU A O 1
ATOM 766 N N . GLY A 1 95 ? -6.810 1.682 7.955 1.00 64.88 95 GLY A N 1
ATOM 767 C CA . GLY A 1 95 ? -8.007 2.498 8.185 1.00 64.88 95 GLY A CA 1
ATOM 768 C C . GLY A 1 95 ? -9.178 2.176 7.248 1.00 64.88 95 GLY A C 1
ATOM 769 O O . GLY A 1 95 ? -10.276 2.679 7.454 1.00 64.88 95 GLY A O 1
ATOM 770 N N . HIS A 1 96 ? -8.962 1.334 6.234 1.00 68.06 96 HIS A N 1
ATOM 771 C CA . HIS A 1 96 ? -10.006 0.838 5.335 1.00 68.06 96 HIS A CA 1
ATOM 772 C C . HIS A 1 96 ? -10.455 -0.596 5.653 1.00 68.06 96 HIS A C 1
ATOM 774 O O . HIS A 1 96 ? -11.292 -1.147 4.936 1.00 68.06 96 HIS A O 1
ATOM 780 N N . LEU A 1 97 ? -9.907 -1.225 6.699 1.00 69.56 97 LEU A N 1
ATOM 781 C CA . LEU A 1 97 ? -10.387 -2.529 7.152 1.00 69.56 97 LEU A CA 1
ATOM 782 C C . LEU A 1 97 ? -11.809 -2.408 7.725 1.00 69.56 97 LEU A C 1
ATOM 784 O O . LEU A 1 97 ? -12.195 -1.345 8.200 1.00 69.56 97 LEU A O 1
ATOM 788 N N . PRO A 1 98 ? -12.616 -3.479 7.692 1.00 71.56 98 PRO A N 1
ATOM 789 C CA . PRO A 1 98 ? -13.943 -3.450 8.289 1.00 71.56 98 PRO A CA 1
ATOM 790 C C . PRO A 1 98 ? -13.846 -3.275 9.812 1.00 71.56 98 PRO A C 1
ATOM 792 O O . PRO A 1 98 ? -13.141 -4.023 10.499 1.00 71.56 98 PRO A O 1
ATOM 795 N N . PHE A 1 99 ? -14.603 -2.309 10.327 1.00 78.31 99 PHE A N 1
ATOM 796 C CA . PHE A 1 99 ? -14.745 -2.028 11.751 1.00 78.31 99 PHE A CA 1
ATOM 797 C C . PHE A 1 99 ? -16.174 -2.314 12.215 1.00 78.31 99 PHE A C 1
ATOM 799 O O . PHE A 1 99 ? -17.127 -2.140 11.456 1.00 78.31 99 PHE A O 1
ATOM 806 N N . THR A 1 100 ? -16.321 -2.718 13.472 1.00 78.38 100 THR A N 1
ATOM 807 C CA . THR A 1 100 ? -17.611 -2.904 14.140 1.00 78.38 100 THR A CA 1
ATOM 808 C C . THR A 1 100 ? -17.743 -1.864 15.246 1.00 78.38 100 THR A C 1
ATOM 810 O O . THR A 1 100 ? -16.806 -1.663 16.013 1.00 78.38 100 THR A O 1
ATOM 813 N N . GLU A 1 101 ? -18.890 -1.198 15.360 1.00 82.56 101 GLU A N 1
ATOM 814 C CA . GLU A 1 101 ? -19.131 -0.238 16.442 1.00 82.56 101 GLU A CA 1
ATOM 815 C C . GLU A 1 101 ? -19.062 -0.927 17.814 1.00 82.56 101 GLU A C 1
ATOM 817 O O . GLU A 1 101 ? -19.595 -2.025 18.005 1.00 82.56 101 GLU A O 1
ATOM 822 N N . LYS A 1 102 ? -18.393 -0.288 18.778 1.00 83.88 102 LYS A N 1
ATOM 823 C CA . LYS A 1 102 ? -18.254 -0.799 20.142 1.00 83.88 102 LYS A CA 1
ATOM 824 C C . LYS A 1 102 ? -18.334 0.333 21.147 1.00 83.88 102 LYS A C 1
ATOM 826 O O . LYS A 1 102 ? -17.559 1.285 21.098 1.00 83.88 102 LYS A O 1
ATOM 831 N N . GLN A 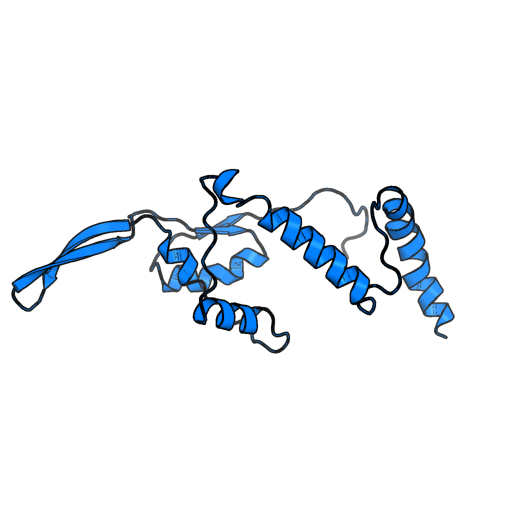1 103 ? -19.236 0.183 22.105 1.00 87.62 103 GLN A N 1
ATOM 832 C CA . GLN A 1 103 ? -19.361 1.112 23.218 1.00 87.62 103 GLN A CA 1
ATOM 833 C C . GLN A 1 103 ? -18.532 0.619 24.401 1.00 87.62 103 GLN A C 1
ATOM 835 O O . GLN A 1 103 ? -18.577 -0.559 24.759 1.00 87.62 103 GLN A O 1
ATOM 840 N N . VAL A 1 104 ? -17.756 1.521 24.994 1.00 89.69 104 VAL A N 1
ATOM 841 C CA . VAL A 1 104 ? -16.966 1.251 26.197 1.00 89.69 104 VAL A CA 1
ATOM 842 C C . VAL A 1 104 ? -17.313 2.263 27.276 1.00 89.69 104 VAL A C 1
ATOM 844 O O . VAL A 1 104 ? -17.465 3.452 27.001 1.00 89.69 104 VAL A O 1
ATOM 847 N N . THR A 1 105 ? -17.431 1.798 28.515 1.00 91.31 105 THR A N 1
ATOM 848 C CA . THR A 1 105 ? -17.585 2.686 29.668 1.00 91.31 105 THR A CA 1
ATOM 849 C C . THR A 1 105 ? -16.208 3.190 30.072 1.00 91.31 105 THR A C 1
ATOM 851 O O . THR A 1 105 ? -15.310 2.402 30.372 1.00 91.31 105 THR A O 1
ATOM 854 N N . THR A 1 106 ? -16.017 4.505 30.050 1.00 88.38 106 THR A N 1
ATOM 855 C CA . THR A 1 106 ? -14.772 5.136 30.476 1.00 88.38 106 THR A CA 1
ATOM 856 C C . THR A 1 106 ? -14.592 4.994 31.992 1.00 88.38 106 THR A C 1
ATOM 858 O O . THR A 1 106 ? -15.572 4.828 32.722 1.00 88.38 106 THR A O 1
ATOM 861 N N . PRO A 1 107 ? -13.360 5.137 32.517 1.00 90.19 107 PRO A N 1
ATOM 862 C CA . PRO A 1 107 ? -13.120 5.167 33.964 1.00 90.19 107 PRO A CA 1
ATOM 863 C C . PRO A 1 107 ? -13.875 6.284 34.704 1.00 90.19 107 PRO A C 1
ATOM 865 O O . PRO A 1 107 ? -14.022 6.225 35.919 1.00 90.19 107 PRO A O 1
ATOM 868 N N . THR A 1 108 ? -14.361 7.298 33.981 1.00 89.81 108 THR A N 1
ATOM 869 C CA . THR A 1 108 ? -15.193 8.389 34.510 1.00 89.81 108 THR A CA 1
ATOM 870 C C . THR A 1 108 ? -16.691 8.055 34.533 1.00 89.81 108 THR A C 1
ATOM 872 O O . THR A 1 108 ? -17.485 8.895 34.941 1.00 89.81 108 THR A O 1
ATOM 875 N N . GLY A 1 109 ? -17.093 6.858 34.087 1.00 86.69 109 GLY A N 1
ATOM 876 C CA . GLY A 1 109 ? -18.488 6.405 34.036 1.00 86.69 109 GLY A CA 1
ATOM 877 C C . GLY A 1 109 ? -19.263 6.823 32.780 1.00 86.69 109 GLY A C 1
ATOM 878 O O . GLY A 1 109 ? -20.431 6.467 32.642 1.00 86.69 109 GLY A O 1
ATOM 879 N N . SER A 1 110 ? -18.636 7.546 31.851 1.00 89.38 110 SER A N 1
ATOM 880 C CA . SER A 1 110 ? -19.262 7.976 30.596 1.00 89.38 110 SER A CA 1
ATOM 881 C C . SER A 1 110 ? -19.207 6.860 29.551 1.00 89.38 110 SER A C 1
ATOM 883 O O . SER A 1 110 ? -18.240 6.105 29.495 1.00 89.38 110 SER A O 1
ATOM 885 N N . VAL A 1 111 ? -20.209 6.765 28.680 1.00 91.38 111 VAL A N 1
ATOM 886 C CA . VAL A 1 111 ? -20.171 5.826 27.548 1.00 91.38 111 VAL A CA 1
ATOM 887 C C . VAL A 1 111 ? -19.470 6.493 26.366 1.00 91.38 111 VAL A C 1
ATOM 889 O O . VAL A 1 111 ? -19.858 7.581 25.946 1.00 91.38 111 VAL A O 1
ATOM 892 N N . TYR A 1 112 ? -18.435 5.845 25.836 1.00 90.81 112 TYR A N 1
ATOM 893 C CA . TYR A 1 112 ? -17.741 6.253 24.618 1.00 90.81 112 TYR A CA 1
ATOM 894 C C . TYR A 1 112 ? -18.060 5.280 23.484 1.00 90.81 112 TYR A C 1
ATOM 896 O O . TYR A 1 112 ? -17.798 4.079 23.595 1.00 90.81 112 TYR A O 1
ATOM 904 N N . THR A 1 113 ? -18.596 5.807 22.384 1.00 86.62 113 THR A N 1
ATOM 905 C CA . THR A 1 113 ? -18.835 5.050 21.154 1.00 86.62 113 THR A CA 1
ATOM 906 C C . THR A 1 113 ? -17.575 5.060 20.301 1.00 86.62 113 THR A C 1
ATOM 908 O O . THR A 1 113 ? -17.258 6.053 19.649 1.00 86.62 113 THR A O 1
ATOM 911 N N . GLY A 1 114 ? -16.848 3.950 20.334 1.00 86.62 114 GLY A N 1
ATOM 912 C CA . GLY A 1 114 ? -15.690 3.708 19.490 1.00 86.62 114 GLY A CA 1
ATOM 913 C C . GLY A 1 114 ? -15.974 2.654 18.427 1.00 86.62 114 GLY A C 1
ATOM 914 O O . GLY A 1 114 ? -17.113 2.264 18.163 1.00 86.62 114 GLY A O 1
ATOM 915 N N . VAL A 1 115 ? -14.894 2.157 17.837 1.00 81.00 115 VAL A N 1
ATOM 916 C CA . VAL A 1 115 ? -14.920 1.050 16.885 1.00 81.00 115 VAL A CA 1
ATOM 917 C C . VAL A 1 115 ? -13.930 -0.029 17.315 1.00 81.00 115 VAL A C 1
ATOM 919 O O . VAL A 1 115 ? -12.879 0.267 17.879 1.00 81.00 115 VAL A O 1
ATOM 922 N N . ASP A 1 116 ? -14.278 -1.283 17.063 1.00 77.12 116 ASP A N 1
ATOM 923 C CA . ASP A 1 116 ? -13.415 -2.449 17.216 1.00 77.12 116 ASP A CA 1
ATOM 924 C C . ASP A 1 116 ? -13.112 -3.028 15.830 1.00 77.12 116 ASP A C 1
ATOM 926 O O . ASP A 1 116 ? -13.897 -2.879 14.890 1.00 77.12 116 ASP A O 1
ATOM 930 N N . PHE A 1 117 ? -11.972 -3.693 15.675 1.00 70.69 117 PHE A N 1
ATOM 931 C CA . PHE A 1 117 ? -11.671 -4.373 14.417 1.00 70.69 117 PHE A CA 1
ATOM 932 C C . PHE A 1 117 ? -12.608 -5.571 14.238 1.00 70.69 117 PHE A C 1
ATOM 934 O O . PHE A 1 117 ? -12.893 -6.303 15.190 1.00 70.69 117 PHE A O 1
ATOM 941 N N . CYS A 1 118 ? -13.070 -5.807 13.007 1.00 70.12 118 CYS A N 1
ATOM 942 C CA . CYS A 1 118 ? -13.912 -6.965 12.727 1.00 70.12 118 CYS A CA 1
ATOM 943 C C . CYS A 1 118 ? -13.173 -8.271 13.083 1.00 70.12 118 CYS A C 1
ATOM 945 O O . CYS A 1 118 ? -12.010 -8.476 12.717 1.00 70.12 118 CYS A O 1
ATOM 947 N N . GLN A 1 119 ? -13.838 -9.175 13.808 1.00 66.25 119 GLN A N 1
ATOM 948 C CA . GLN A 1 119 ? -13.238 -10.455 14.176 1.00 66.25 119 GLN A CA 1
ATOM 949 C C . GLN A 1 119 ? -13.089 -11.359 12.940 1.00 66.25 119 GLN A C 1
ATOM 951 O O . GLN A 1 119 ? -13.981 -11.421 12.100 1.00 66.25 119 GLN A O 1
ATOM 956 N N . ARG A 1 120 ? -11.987 -12.129 12.888 1.00 72.56 120 ARG A N 1
ATOM 957 C CA . ARG A 1 120 ? -11.628 -13.112 11.832 1.00 72.56 120 ARG A CA 1
ATOM 958 C C . ARG A 1 120 ? -11.022 -12.543 10.539 1.00 72.56 120 ARG A C 1
ATOM 960 O O . ARG A 1 120 ? -11.188 -13.128 9.472 1.00 72.56 120 ARG A O 1
ATOM 967 N N . LEU A 1 121 ? -10.245 -11.468 10.630 1.00 78.94 121 LEU A N 1
ATOM 968 C CA . LEU A 1 121 ? -9.393 -11.042 9.517 1.00 78.94 121 LEU A CA 1
ATOM 969 C C . LEU A 1 121 ? -8.230 -12.025 9.293 1.00 78.94 121 LEU A C 1
ATOM 971 O O . LEU A 1 121 ? -7.653 -12.567 10.241 1.00 78.94 121 LEU A O 1
ATOM 975 N N . CYS A 1 122 ? -7.872 -12.239 8.029 1.00 85.38 122 CYS A N 1
ATOM 976 C CA . CYS A 1 122 ? -6.635 -12.905 7.635 1.00 85.38 122 CYS A CA 1
ATOM 977 C C . CYS A 1 122 ? -5.920 -12.059 6.579 1.00 85.38 122 CYS A C 1
ATOM 979 O O . CYS A 1 122 ? -6.558 -11.439 5.730 1.00 85.38 122 CYS A O 1
ATOM 981 N N . GLY A 1 123 ? -4.595 -11.999 6.667 1.00 86.50 123 GLY A N 1
ATOM 982 C CA . GLY A 1 123 ? -3.759 -11.373 5.651 1.00 86.50 123 GLY A CA 1
ATOM 983 C C . GLY A 1 123 ? -3.368 -12.397 4.595 1.00 86.50 123 GLY A C 1
ATOM 984 O O . GLY A 1 123 ? -3.123 -13.558 4.918 1.00 86.50 123 GLY A O 1
ATOM 985 N N . VAL A 1 124 ? -3.266 -11.979 3.340 1.00 90.12 124 VAL A N 1
ATOM 986 C CA . VAL A 1 124 ? -2.672 -12.801 2.285 1.00 90.12 124 VAL A CA 1
ATOM 987 C C . VAL A 1 124 ? -1.560 -12.002 1.628 1.00 90.12 124 VAL A C 1
ATOM 989 O O . VAL A 1 124 ? -1.797 -10.936 1.069 1.00 90.12 124 VAL A O 1
ATOM 992 N N . SER A 1 125 ? -0.337 -12.510 1.732 1.00 88.94 125 SER A N 1
ATOM 993 C CA . SER A 1 125 ? 0.868 -11.880 1.198 1.00 88.94 125 SER A CA 1
ATOM 994 C C . SER A 1 125 ? 1.225 -12.489 -0.157 1.00 88.94 125 SER A C 1
ATOM 996 O O . SER A 1 125 ? 1.348 -13.710 -0.278 1.00 88.94 125 SER A O 1
ATOM 998 N N . VAL A 1 126 ? 1.387 -11.653 -1.186 1.00 89.06 126 VAL A N 1
ATOM 999 C CA . VAL A 1 126 ? 1.855 -12.096 -2.508 1.00 89.06 126 VAL A CA 1
ATOM 1000 C C . VAL A 1 126 ? 3.380 -12.038 -2.543 1.00 89.06 126 VAL A C 1
ATOM 1002 O O . VAL A 1 126 ? 3.983 -10.964 -2.514 1.00 89.06 126 VAL A O 1
ATOM 1005 N N . ILE A 1 127 ? 4.015 -13.203 -2.600 1.00 85.38 127 ILE A N 1
ATOM 1006 C CA . ILE A 1 127 ? 5.472 -13.347 -2.586 1.00 85.38 127 ILE A CA 1
ATOM 1007 C C . ILE A 1 127 ? 6.056 -12.824 -3.912 1.00 85.38 127 ILE A C 1
ATOM 1009 O O . ILE A 1 127 ? 5.520 -13.093 -4.983 1.00 85.38 127 ILE A O 1
ATOM 1013 N N . ARG A 1 128 ? 7.185 -12.101 -3.908 1.00 79.44 128 ARG A N 1
ATOM 1014 C CA . ARG A 1 128 ? 8.083 -11.792 -2.765 1.00 79.44 128 ARG A CA 1
ATOM 1015 C C . ARG A 1 128 ? 7.763 -10.464 -2.077 1.00 79.44 128 ARG A C 1
ATOM 1017 O O . ARG A 1 128 ? 7.957 -10.332 -0.876 1.00 79.44 128 ARG A O 1
ATOM 1024 N N . SER A 1 129 ? 7.282 -9.483 -2.836 1.00 80.75 129 SER A N 1
ATOM 1025 C CA . SER A 1 129 ? 7.175 -8.094 -2.378 1.00 80.75 129 SER A CA 1
ATOM 1026 C C . SER A 1 129 ? 6.135 -7.883 -1.280 1.00 80.75 129 SER A C 1
ATOM 1028 O O . SER A 1 129 ? 6.309 -6.982 -0.470 1.00 80.75 129 SER A O 1
ATOM 1030 N N . GLY A 1 130 ? 5.087 -8.709 -1.218 1.00 81.69 130 GLY A N 1
ATOM 1031 C CA . GLY A 1 130 ? 4.053 -8.620 -0.186 1.00 81.69 130 GLY A CA 1
ATOM 1032 C C . GLY A 1 130 ? 4.568 -8.887 1.230 1.00 81.69 130 GLY A C 1
ATOM 1033 O O . GLY A 1 130 ? 3.984 -8.384 2.189 1.00 81.69 130 GLY A O 1
ATOM 1034 N N . GLU A 1 131 ? 5.693 -9.601 1.381 1.00 83.5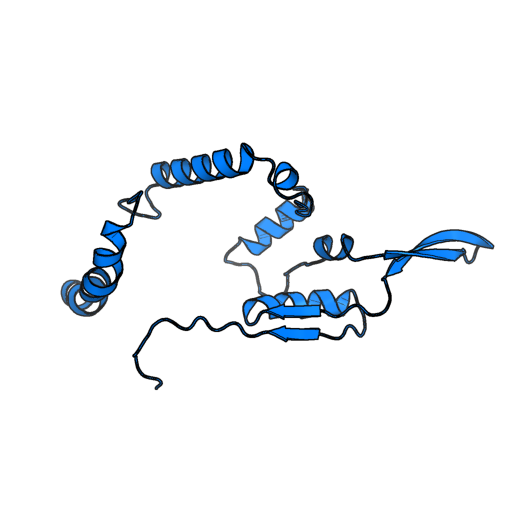0 131 GLU A N 1
ATOM 1035 C CA . GLU A 1 131 ? 6.254 -9.932 2.699 1.00 83.50 131 GLU A CA 1
ATOM 1036 C C . GLU A 1 131 ? 6.685 -8.683 3.486 1.00 83.50 131 GLU A C 1
ATOM 1038 O O . GLU A 1 131 ? 6.694 -8.705 4.716 1.00 83.50 131 GLU A O 1
ATOM 1043 N N . SER A 1 132 ? 6.979 -7.568 2.804 1.00 79.81 132 SER A N 1
ATOM 1044 C CA . SER A 1 132 ? 7.352 -6.305 3.455 1.00 79.81 132 SER A CA 1
ATOM 1045 C C . SER A 1 132 ? 6.223 -5.704 4.298 1.00 79.81 132 SER A C 1
ATOM 1047 O O . SER A 1 132 ? 6.495 -4.992 5.262 1.00 79.81 132 SER A O 1
ATOM 1049 N N . MET A 1 133 ? 4.963 -6.014 3.978 1.00 80.31 133 MET A N 1
ATOM 1050 C CA . MET A 1 133 ? 3.790 -5.467 4.665 1.00 80.31 133 MET A CA 1
ATOM 1051 C C . MET A 1 133 ? 3.327 -6.341 5.841 1.00 80.31 133 MET A C 1
ATOM 1053 O O . MET A 1 133 ? 2.532 -5.888 6.664 1.00 80.31 133 MET A O 1
ATOM 1057 N N . GLU A 1 134 ? 3.834 -7.574 5.970 1.00 82.81 134 GLU A N 1
ATOM 1058 C CA . GLU A 1 134 ? 3.406 -8.512 7.020 1.00 82.81 134 GLU A CA 1
ATOM 1059 C C . GLU A 1 134 ? 3.711 -8.000 8.426 1.00 82.81 134 GLU A C 1
ATOM 1061 O O . GLU A 1 134 ? 2.886 -8.140 9.328 1.00 82.81 134 GLU A O 1
ATOM 1066 N N . ASN A 1 135 ? 4.891 -7.407 8.623 1.00 80.06 135 ASN A N 1
ATOM 1067 C CA . ASN A 1 135 ? 5.312 -6.922 9.937 1.00 80.06 135 ASN A CA 1
ATOM 1068 C C . ASN A 1 135 ? 4.425 -5.773 10.416 1.00 80.06 135 ASN A C 1
ATOM 1070 O O . ASN A 1 135 ? 3.993 -5.777 11.567 1.00 80.06 135 ASN A O 1
ATOM 1074 N N . ALA A 1 136 ? 4.099 -4.839 9.521 1.00 76.75 136 ALA A N 1
ATOM 1075 C CA . ALA A 1 136 ? 3.189 -3.745 9.829 1.00 76.75 136 ALA A CA 1
ATOM 1076 C C . ALA A 1 136 ? 1.772 -4.268 10.126 1.00 76.75 136 ALA A C 1
ATOM 1078 O O . ALA A 1 136 ? 1.163 -3.880 11.119 1.00 76.75 136 ALA A O 1
ATOM 1079 N N . LEU A 1 137 ? 1.282 -5.234 9.339 1.00 79.50 137 LEU A N 1
ATOM 1080 C CA . LEU A 1 137 ? -0.021 -5.856 9.576 1.00 79.50 137 LEU A CA 1
ATOM 1081 C C . LEU A 1 137 ? -0.078 -6.603 10.923 1.00 79.50 137 LEU A C 1
ATOM 1083 O O . LEU A 1 137 ? -1.071 -6.494 11.638 1.00 79.50 137 LEU A O 1
ATOM 1087 N N . ARG A 1 138 ? 0.987 -7.322 11.312 1.00 83.31 138 ARG A N 1
ATOM 1088 C CA . ARG A 1 138 ? 1.083 -7.985 12.630 1.00 83.31 138 ARG A CA 1
ATOM 1089 C C . ARG A 1 138 ? 1.185 -6.992 13.787 1.00 83.31 138 ARG A C 1
ATOM 1091 O O . ARG A 1 138 ? 0.676 -7.287 14.867 1.00 83.31 138 ARG A O 1
ATOM 1098 N N . ALA A 1 139 ? 1.842 -5.849 13.581 1.00 79.69 139 ALA A N 1
ATOM 1099 C CA . ALA A 1 139 ? 1.954 -4.803 14.594 1.00 79.69 139 ALA A CA 1
ATOM 1100 C C . ALA A 1 139 ? 0.585 -4.182 14.913 1.00 79.69 139 ALA A C 1
ATOM 1102 O O . ALA A 1 139 ? 0.281 -3.934 16.079 1.00 79.69 139 ALA A O 1
ATOM 1103 N N . CYS A 1 140 ? -0.259 -4.000 13.896 1.00 74.12 140 CYS A N 1
ATOM 1104 C CA . CYS A 1 140 ? -1.589 -3.422 14.061 1.00 74.12 140 CYS A CA 1
ATOM 1105 C C . CYS A 1 140 ? -2.653 -4.450 14.475 1.00 74.12 140 CYS A C 1
ATOM 1107 O O . CYS A 1 140 ? -3.506 -4.149 15.306 1.00 74.12 140 CYS A O 1
ATOM 1109 N N . CYS A 1 141 ? -2.593 -5.677 13.949 1.00 75.75 141 CYS A N 1
ATOM 1110 C CA . CYS A 1 141 ? -3.540 -6.748 14.260 1.00 75.75 141 CYS A CA 1
ATOM 1111 C C . CYS A 1 141 ? -2.827 -7.909 14.971 1.00 75.75 141 CYS A C 1
ATOM 1113 O O . CYS A 1 141 ? -2.352 -8.859 14.338 1.00 75.75 141 CYS A O 1
ATOM 1115 N N . LYS A 1 142 ? -2.769 -7.855 16.309 1.00 78.75 142 LYS A N 1
ATOM 1116 C CA . LYS A 1 142 ? -2.131 -8.904 17.122 1.00 78.75 142 LYS A CA 1
ATOM 1117 C C . LYS A 1 142 ? -2.806 -10.260 16.887 1.00 78.75 142 LYS A C 1
ATOM 1119 O O . LYS A 1 142 ? -3.997 -10.419 17.128 1.00 78.75 142 LYS A O 1
ATOM 1124 N N . GLY A 1 143 ? -2.025 -11.246 16.441 1.00 79.00 143 GLY A N 1
ATOM 1125 C CA . GLY A 1 143 ? -2.501 -12.615 16.212 1.00 79.00 143 GLY A CA 1
ATOM 1126 C C . GLY A 1 143 ? -3.196 -12.856 14.866 1.00 79.00 143 GLY A C 1
ATOM 1127 O O . GLY A 1 143 ? -3.795 -13.916 14.685 1.00 79.00 143 GLY A O 1
ATOM 1128 N N . ILE A 1 144 ? -3.118 -11.919 13.912 1.00 85.88 144 ILE A N 1
ATOM 1129 C CA . ILE A 1 144 ? -3.663 -12.125 12.563 1.00 85.88 144 ILE A CA 1
ATOM 1130 C C . ILE A 1 144 ? -2.985 -13.310 11.857 1.00 85.88 144 ILE A C 1
ATOM 1132 O O . ILE A 1 144 ? -1.757 -13.432 11.830 1.00 85.88 144 ILE A O 1
ATOM 1136 N N . LYS A 1 145 ? -3.791 -14.196 11.261 1.00 89.12 145 LYS A N 1
ATOM 1137 C CA . LYS A 1 145 ? -3.289 -15.296 10.425 1.00 89.12 145 LYS A CA 1
ATOM 1138 C C . LYS A 1 145 ? -2.882 -14.736 9.068 1.00 89.12 145 LYS A C 1
ATOM 1140 O O . LYS A 1 145 ? -3.678 -14.032 8.451 1.00 89.12 145 LYS A O 1
ATOM 1145 N N . ILE A 1 146 ? -1.676 -15.055 8.603 1.00 90.25 146 ILE A N 1
ATOM 1146 C CA . ILE A 1 146 ? -1.185 -14.610 7.295 1.00 90.25 146 ILE A CA 1
ATOM 1147 C C . ILE A 1 146 ? -0.909 -15.824 6.409 1.00 90.25 146 ILE A C 1
ATOM 1149 O O . ILE A 1 146 ? -0.040 -16.635 6.722 1.00 90.25 146 ILE A O 1
ATOM 1153 N N . GLY A 1 147 ? -1.666 -15.946 5.319 1.00 90.06 147 GLY A N 1
ATOM 1154 C CA . GLY A 1 147 ? -1.397 -16.873 4.224 1.00 90.06 147 GLY A CA 1
ATOM 1155 C C . GLY A 1 147 ? -0.456 -16.252 3.193 1.00 90.06 147 GLY A C 1
ATOM 1156 O O . GLY A 1 147 ? -0.304 -15.031 3.132 1.00 90.06 147 GLY A O 1
ATOM 1157 N N . LYS A 1 148 ? 0.174 -17.084 2.363 1.00 92.31 148 LYS A N 1
ATOM 1158 C CA . LYS A 1 148 ? 1.085 -16.625 1.310 1.00 92.31 148 LYS A CA 1
ATOM 1159 C C . LYS A 1 148 ? 0.689 -17.209 -0.038 1.00 92.31 148 LYS A C 1
ATOM 1161 O O . LYS A 1 148 ? 0.370 -18.391 -0.122 1.00 92.31 148 LYS A O 1
ATOM 1166 N N . ILE A 1 149 ? 0.739 -16.385 -1.077 1.00 90.56 149 ILE A N 1
ATOM 1167 C CA . ILE A 1 149 ? 0.523 -16.793 -2.466 1.00 90.56 149 ILE A CA 1
ATOM 1168 C C . ILE A 1 149 ? 1.801 -16.491 -3.241 1.00 90.56 149 ILE A C 1
ATOM 1170 O O . ILE A 1 149 ? 2.281 -15.359 -3.242 1.00 90.56 149 ILE A O 1
ATOM 1174 N N . PHE A 1 150 ? 2.352 -17.500 -3.908 1.00 88.75 150 PHE A N 1
ATOM 1175 C CA . PHE A 1 150 ? 3.454 -17.329 -4.846 1.00 88.75 150 PHE A CA 1
ATOM 1176 C C . PHE A 1 150 ? 2.899 -17.371 -6.266 1.00 88.75 150 PHE A C 1
ATOM 1178 O O . PHE A 1 150 ? 2.284 -18.359 -6.660 1.00 88.75 150 PHE A O 1
ATOM 1185 N N . ILE A 1 151 ? 3.095 -16.290 -7.018 1.00 86.50 151 ILE A N 1
ATOM 1186 C CA . ILE A 1 151 ? 2.673 -16.205 -8.415 1.00 86.50 151 ILE A CA 1
ATOM 1187 C C . ILE A 1 151 ? 3.934 -16.272 -9.267 1.00 86.50 151 ILE A C 1
ATOM 1189 O O . ILE A 1 151 ? 4.718 -15.323 -9.306 1.00 86.50 151 ILE A O 1
ATOM 1193 N N . HIS A 1 152 ? 4.12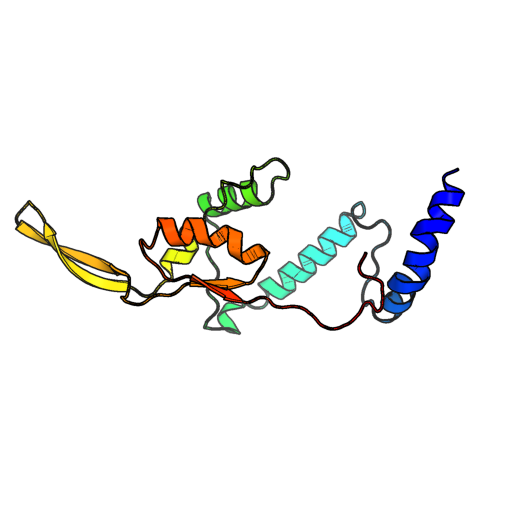6 -17.403 -9.937 1.00 82.81 152 HIS A N 1
ATOM 1194 C CA . HIS A 1 152 ? 5.159 -17.564 -10.949 1.00 82.81 152 HIS A CA 1
ATOM 1195 C C . HIS A 1 152 ? 4.531 -17.379 -12.328 1.00 82.81 152 HIS A C 1
ATOM 1197 O O . HIS A 1 152 ? 3.491 -17.965 -12.623 1.00 82.81 152 HIS A O 1
ATOM 1203 N N . ARG A 1 153 ? 5.140 -16.544 -13.169 1.00 83.44 153 ARG A N 1
ATOM 1204 C CA . ARG A 1 153 ? 4.698 -16.370 -14.552 1.00 83.44 153 ARG A CA 1
ATOM 1205 C C . ARG A 1 153 ? 5.395 -17.419 -15.409 1.00 83.44 153 ARG A C 1
ATOM 1207 O O . ARG A 1 153 ? 6.594 -17.305 -15.632 1.00 83.44 153 ARG A O 1
ATOM 1214 N N . GLU A 1 154 ? 4.656 -18.406 -15.904 1.00 72.62 154 GLU A N 1
ATOM 1215 C CA . GLU A 1 154 ? 5.185 -19.318 -16.919 1.00 72.62 154 GLU A CA 1
ATOM 1216 C C . GLU A 1 154 ? 5.203 -18.619 -18.289 1.00 72.62 154 GLU A C 1
ATOM 1218 O O . GLU A 1 154 ? 4.167 -18.192 -18.801 1.00 72.62 154 GLU A O 1
ATOM 1223 N N . GLY A 1 155 ? 6.405 -18.461 -18.853 1.00 55.62 155 GLY A N 1
ATOM 1224 C CA . GLY A 1 155 ? 6.660 -17.912 -20.190 1.00 55.62 155 GLY A CA 1
ATOM 1225 C C . GLY A 1 155 ? 7.606 -16.701 -20.162 1.00 55.62 155 GLY A C 1
ATOM 1226 O O . GLY A 1 155 ? 7.180 -15.598 -19.831 1.00 55.62 155 GLY A O 1
ATOM 1227 N N . GLY A 1 156 ? 8.888 -16.823 -20.514 1.00 48.38 156 GLY A N 1
ATOM 1228 C CA . GLY A 1 156 ? 9.625 -18.008 -20.935 1.00 48.38 156 GLY A CA 1
ATOM 1229 C C . GLY A 1 156 ? 11.126 -17.819 -20.729 1.00 48.38 156 GLY A C 1
ATOM 1230 O O . GLY A 1 156 ? 11.668 -16.774 -21.067 1.00 48.38 156 GLY A O 1
ATOM 1231 N N . ASP A 1 157 ? 11.769 -18.845 -20.186 1.00 44.97 157 ASP A N 1
ATOM 1232 C CA . ASP A 1 157 ? 13.204 -19.046 -20.326 1.00 44.97 157 ASP A CA 1
ATOM 1233 C C . ASP A 1 157 ? 13.451 -20.557 -20.281 1.00 44.97 157 ASP A C 1
ATOM 1235 O O . ASP A 1 157 ? 13.481 -21.191 -19.226 1.00 44.97 157 ASP A O 1
ATOM 1239 N N . ASN A 1 158 ? 13.577 -21.158 -21.464 1.00 47.97 158 ASN A N 1
ATOM 1240 C CA . ASN A 1 158 ? 14.309 -22.409 -21.598 1.00 47.97 158 ASN A CA 1
ATOM 1241 C C . ASN A 1 158 ? 15.790 -22.048 -21.422 1.00 47.97 158 ASN A C 1
ATOM 1243 O O . ASN A 1 158 ? 16.492 -21.829 -22.405 1.00 47.97 158 ASN A O 1
ATOM 1247 N N . GLY A 1 159 ? 16.247 -21.920 -20.175 1.00 44.78 159 GLY A N 1
ATOM 1248 C CA . GLY A 1 159 ? 17.592 -21.429 -19.885 1.00 44.78 159 GLY A CA 1
ATOM 1249 C C . GLY A 1 159 ? 18.054 -21.749 -18.469 1.00 44.78 159 GLY A C 1
ATOM 1250 O O . GLY A 1 159 ? 17.956 -20.910 -17.589 1.00 44.78 159 GLY A O 1
ATOM 1251 N N . GLN A 1 160 ? 18.547 -22.978 -18.291 1.00 42.03 160 GLN A N 1
ATOM 1252 C CA . GLN A 1 160 ? 19.499 -23.433 -17.263 1.00 42.03 160 GLN A CA 1
ATOM 1253 C C . GLN A 1 160 ? 19.355 -22.876 -15.835 1.00 42.03 160 GLN A C 1
ATOM 1255 O O . GLN A 1 160 ? 19.870 -21.816 -15.490 1.00 42.03 160 GLN A O 1
ATOM 1260 N N . GLN A 1 161 ? 18.805 -23.719 -14.958 1.00 38.38 161 GLN A N 1
ATOM 1261 C CA . GLN A 1 161 ? 19.214 -23.730 -13.556 1.00 38.38 161 GLN A CA 1
ATOM 1262 C C . GLN A 1 161 ? 20.681 -24.185 -13.475 1.00 38.38 161 GLN A C 1
ATOM 1264 O O . GLN A 1 161 ? 21.013 -25.280 -13.936 1.00 38.38 161 GLN A O 1
ATOM 1269 N N . VAL A 1 162 ? 21.530 -23.339 -12.894 1.00 33.38 162 VAL A N 1
ATOM 1270 C CA . VAL A 1 162 ? 22.753 -23.726 -12.175 1.00 33.38 162 VAL A CA 1
ATOM 1271 C C . VAL A 1 162 ? 22.615 -23.283 -10.729 1.00 33.38 162 VAL A C 1
ATOM 1273 O O . VAL A 1 162 ? 22.047 -22.187 -10.511 1.00 33.38 162 VAL A O 1
#

InterPro domains:
  IPR000836 Phosphoribosyltransferase domain [PF14681] (67-155)
  IPR006083 Phosphoribulokinase/uridine kinase [PF00485] (2-38)
  IPR027417 P-loop containing nucleoside triphosphate hydrolase [G3DSA:3.40.50.300] (1-52)
  IPR027417 P-loop containing nucleoside triphosphate hydrolase [SSF52540] (3-70)
  IPR029057 Phosphoribosyltransferase-like [G3DSA:3.40.50.2020] (53-162)
  IPR029057 Phosphoribosyltransferase-like [SSF53271] (52-157)

Secondary structure (DSSP, 8-state):
-HHHHIIIIIHHHIIIIIHHHHTT-S---TTGGG-HHHHHHHHHHHHHHHHHS-HHHH-TT--PPP--HHHHHHHHHHH-TT--TT----HHHHTTS-EEEEEEE-TTS-EEEEEEEPTT-EEEEEETGGGGGHHHHHHHSTT-EEEEEE------------

Organism: Helianthus annuus (NCBI:txid4232)

Foldseek 3Di:
DVVVVCVPPVVVCCVVPVVVCVVVDPDDDPPPPVPVVVVVVVVVVVCCVCVVDVVCNVPVPDDDDDDDPVNVVLVCLVPDPPHDLLPNAPPVVCVPADWDWDWDQDPVRDIDTDIDGDPPDAAEAEPDPSVSCVVNVCVVPPPHHYHYDYDDDPDDDPDDDD

Sequence (162 aa):
MVLDQYSKFVKPSFENFILPAKKYADIIIPRGGDNHVAIDLIVQLIRTKLGQHDLCKIYPNLYVIHSTFQIRGLHTLIRDAKTTKHDFVVEHGLGHLPFTEKQVTTPTGSVYTGVDFCQRLCGVSVIRSGESMENALRACCKGIKIGKIFIHREGGDNGQQV